Protein AF-A0A448MP31-F1 (afdb_monomer)

InterPro domains:
  IPR003680 Flavodoxin-like fold [PF02525] (3-78)
  IPR029039 Flavoprotein-like superfamily [G3DSA:3.40.50.360] (1-80)
  IPR029039 Flavoprotein-like superfamily [SSF52218] (1-79)

pLDDT: mean 84.41, std 7.83, range [49.44, 91.81]

Foldseek 3Di:
DAAAEAEAEDLCVP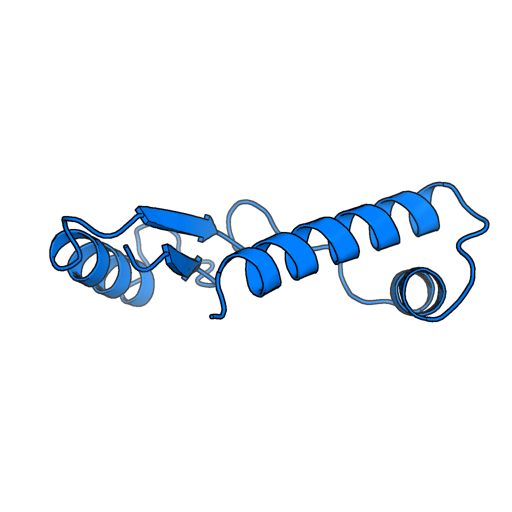NDPVVVVSVVVVVVPPPHNYDYDYCNVVPDDDCDPLLVCLCVHPNDDPVSVVSVVVVVVVVCVVVVRDD

Structure (mmCIF, N/CA/C/O backbone):
data_AF-A0A448MP31-F1
#
_entry.id   AF-A0A448MP31-F1
#
loop_
_atom_site.group_PDB
_atom_site.id
_atom_site.type_symbol
_atom_site.label_atom_id
_atom_site.label_alt_id
_atom_site.label_comp_id
_atom_site.label_asym_id
_atom_site.label_entity_id
_atom_site.label_seq_id
_atom_site.pdbx_PDB_ins_code
_atom_site.Cartn_x
_atom_site.Cartn_y
_atom_site.Cartn_z
_atom_site.occupancy
_atom_site.B_iso_or_equiv
_atom_site.auth_seq_id
_atom_site.auth_comp_id
_atom_site.auth_asym_id
_atom_site.auth_atom_id
_atom_site.pdbx_PDB_model_num
ATOM 1 N N . MET A 1 1 ? -17.509 16.887 2.036 1.00 63.09 1 MET A N 1
ATOM 2 C CA . MET A 1 1 ? -17.186 15.686 2.836 1.00 63.09 1 MET A CA 1
ATOM 3 C C . MET A 1 1 ? -15.720 15.387 2.612 1.00 63.09 1 MET A C 1
ATOM 5 O O . MET A 1 1 ? -15.330 15.305 1.455 1.00 63.09 1 MET A O 1
ATOM 9 N N . SER A 1 2 ? -14.908 15.304 3.664 1.00 77.44 2 SER A N 1
ATOM 10 C CA . SER A 1 2 ? -13.475 15.043 3.490 1.00 77.44 2 SER A CA 1
ATOM 11 C C . SER A 1 2 ? -13.234 13.544 3.302 1.00 77.44 2 SER A C 1
ATOM 13 O O . SER A 1 2 ? -13.847 12.711 3.975 1.00 77.44 2 SER A O 1
ATOM 15 N N . ASN A 1 3 ? -12.357 13.203 2.364 1.00 84.75 3 ASN A N 1
ATOM 16 C CA . ASN A 1 3 ? -11.922 11.834 2.122 1.00 84.75 3 ASN A CA 1
ATOM 17 C C . ASN A 1 3 ? -10.691 11.555 2.989 1.00 84.75 3 ASN A C 1
ATOM 19 O O . ASN A 1 3 ? -9.782 12.378 3.040 1.00 84.75 3 ASN A O 1
ATOM 23 N N . VAL A 1 4 ? -10.648 10.404 3.657 1.00 87.25 4 VAL A N 1
ATOM 24 C CA . VAL A 1 4 ? -9.497 9.995 4.477 1.00 87.25 4 VAL A CA 1
ATOM 25 C C . VAL A 1 4 ? -8.894 8.739 3.859 1.00 87.25 4 VAL A C 1
ATOM 27 O O . VAL A 1 4 ? -9.616 7.782 3.581 1.00 87.25 4 VAL A O 1
ATOM 30 N N . LEU A 1 5 ? -7.583 8.754 3.616 1.00 89.94 5 LEU A N 1
ATOM 31 C CA . LEU A 1 5 ? -6.810 7.579 3.218 1.00 89.94 5 LEU A CA 1
ATOM 32 C C . LEU A 1 5 ? -5.969 7.129 4.411 1.00 89.94 5 LEU A C 1
ATOM 34 O O . LEU A 1 5 ? -5.204 7.910 4.973 1.00 89.94 5 LEU A O 1
ATOM 38 N N . VAL A 1 6 ? -6.117 5.868 4.794 1.00 89.81 6 VAL A N 1
ATOM 39 C CA . VAL A 1 6 ? -5.376 5.256 5.892 1.00 89.81 6 VAL A CA 1
ATOM 40 C C . VAL A 1 6 ? -4.378 4.265 5.319 1.00 89.81 6 VAL A C 1
ATOM 42 O O . VAL A 1 6 ? -4.775 3.260 4.735 1.00 89.81 6 VAL A O 1
ATOM 45 N N . LEU A 1 7 ? -3.091 4.527 5.540 1.00 90.81 7 LEU A N 1
ATOM 46 C CA . LEU A 1 7 ? -1.999 3.645 5.137 1.00 90.81 7 LEU A CA 1
ATOM 47 C C . LEU A 1 7 ? -1.532 2.814 6.334 1.00 90.81 7 LEU A C 1
ATOM 49 O O . LEU A 1 7 ? -1.001 3.353 7.306 1.00 90.81 7 LEU A O 1
ATOM 53 N N . LYS A 1 8 ? -1.718 1.495 6.265 1.00 91.56 8 LYS A N 1
ATOM 54 C CA . LYS A 1 8 ? -1.150 0.547 7.231 1.00 91.56 8 LYS A CA 1
ATOM 55 C C . LYS A 1 8 ? 0.132 -0.032 6.650 1.00 91.56 8 LYS A C 1
ATOM 57 O O . LYS A 1 8 ? 0.123 -0.550 5.544 1.00 91.56 8 LYS A O 1
ATOM 62 N N . SER A 1 9 ? 1.230 0.057 7.393 1.00 89.75 9 SER A N 1
ATOM 63 C CA . SER A 1 9 ? 2.548 -0.458 6.983 1.00 89.75 9 SER A CA 1
ATOM 64 C C . SER A 1 9 ? 3.095 -1.531 7.923 1.00 89.75 9 SER A C 1
ATOM 66 O O . SER A 1 9 ? 4.203 -2.030 7.738 1.00 89.75 9 SER A O 1
ATOM 68 N N . SER A 1 10 ? 2.349 -1.877 8.974 1.00 89.00 10 SER A N 1
ATOM 69 C CA . SER A 1 10 ? 2.837 -2.807 9.980 1.00 89.00 10 SER A CA 1
ATOM 70 C C . SER A 1 10 ? 2.726 -4.253 9.509 1.00 89.00 10 SER A C 1
ATOM 72 O O . SER A 1 10 ? 1.627 -4.760 9.308 1.00 89.00 10 SER A O 1
ATOM 74 N N . ILE A 1 11 ? 3.864 -4.947 9.462 1.00 88.62 11 ILE A N 1
ATOM 75 C CA . ILE A 1 11 ? 3.958 -6.372 9.105 1.00 88.62 11 ILE A CA 1
ATOM 76 C C . ILE A 1 11 ? 3.338 -7.320 10.145 1.00 88.62 11 ILE A C 1
ATOM 78 O O . ILE A 1 11 ? 3.194 -8.511 9.895 1.00 88.62 11 ILE A O 1
ATOM 82 N N . LEU A 1 12 ? 2.988 -6.811 11.331 1.00 88.12 12 LEU A N 1
ATOM 83 C CA . LEU A 1 12 ? 2.476 -7.616 12.445 1.00 88.12 12 LEU A CA 1
ATOM 84 C C . LEU A 1 12 ? 0.955 -7.840 12.390 1.00 88.12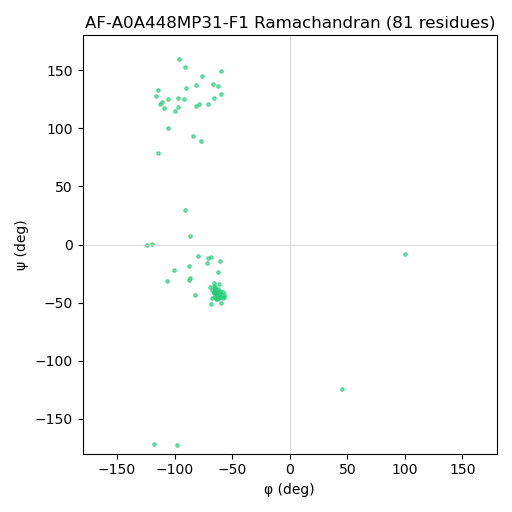 12 LEU A C 1
ATOM 86 O O . LEU A 1 12 ? 0.397 -8.372 13.349 1.00 88.12 12 LEU A O 1
ATOM 90 N N . ALA A 1 13 ? 0.281 -7.436 11.307 1.00 82.56 13 ALA A N 1
ATOM 91 C CA . ALA A 1 13 ? -1.163 -7.603 11.114 1.00 82.56 13 ALA A CA 1
ATOM 92 C C . ALA A 1 13 ? -1.967 -7.207 12.376 1.00 82.56 13 ALA A C 1
ATOM 94 O O . ALA A 1 13 ? -1.793 -6.099 12.890 1.00 82.56 13 ALA A O 1
ATOM 95 N N . ASP A 1 14 ? -2.808 -8.095 12.911 1.00 80.31 14 ASP A N 1
ATOM 96 C CA . ASP A 1 14 ? -3.652 -7.833 14.089 1.00 80.31 14 ASP A CA 1
ATOM 97 C C . ASP A 1 14 ? -2.870 -7.763 15.415 1.00 80.31 14 ASP A C 1
ATOM 99 O O . ASP A 1 14 ? -3.353 -7.213 16.409 1.00 80.31 14 ASP A O 1
ATOM 103 N N . ASN A 1 15 ? -1.628 -8.254 15.437 1.00 85.25 15 ASN A N 1
ATOM 104 C CA . ASN A 1 15 ? -0.727 -8.101 16.582 1.00 85.25 15 ASN A CA 1
ATOM 105 C C . ASN A 1 15 ? -0.068 -6.714 16.628 1.00 85.25 15 ASN A C 1
ATOM 107 O O . ASN A 1 15 ? 0.539 -6.350 17.637 1.00 85.25 15 ASN A O 1
ATOM 111 N N . SER A 1 16 ? -0.208 -5.913 15.569 1.00 88.25 16 SER A N 1
ATOM 112 C CA . SER A 1 16 ? 0.318 -4.554 15.521 1.00 88.25 16 SER A CA 1
ATOM 113 C C . SER A 1 16 ? -0.455 -3.607 16.436 1.00 88.25 16 SER A C 1
ATOM 115 O O . SER A 1 16 ? -1.648 -3.360 16.254 1.00 88.25 16 SER A O 1
ATOM 117 N N . GLN A 1 17 ? 0.253 -2.992 17.383 1.00 89.31 17 GLN A N 1
ATOM 118 C CA . GLN A 1 17 ? -0.306 -1.917 18.208 1.00 89.31 17 GLN A CA 1
ATOM 119 C C . GLN A 1 17 ? -0.628 -0.672 17.371 1.00 89.31 17 GLN A C 1
ATOM 121 O O . GLN A 1 17 ? -1.625 0.004 17.620 1.00 89.31 17 GLN A O 1
ATOM 126 N N . SER A 1 18 ? 0.159 -0.413 16.324 1.00 89.44 18 SER A N 1
ATOM 127 C CA . SER A 1 18 ? -0.092 0.668 15.370 1.00 89.44 18 SER A CA 1
ATOM 128 C C . SER A 1 18 ? -1.403 0.444 14.613 1.00 89.44 18 SER A C 1
ATOM 130 O O . SER A 1 18 ? -2.213 1.362 14.523 1.00 89.44 18 SER A O 1
ATOM 132 N N . ASN A 1 19 ? -1.674 -0.783 14.144 1.00 88.44 19 ASN A N 1
ATOM 133 C CA . ASN A 1 19 ? -2.940 -1.092 13.468 1.00 88.44 19 ASN A CA 1
ATOM 134 C C . ASN A 1 19 ? -4.143 -0.961 14.410 1.00 88.44 19 ASN A C 1
ATOM 136 O O . ASN A 1 19 ? -5.191 -0.479 13.985 1.00 88.44 19 ASN A O 1
ATOM 140 N N . LYS A 1 20 ? -3.993 -1.334 15.690 1.00 89.75 20 LYS A N 1
ATOM 141 C CA . LYS A 1 20 ? -5.040 -1.148 16.709 1.00 89.75 20 LYS A CA 1
ATOM 142 C C . LYS A 1 20 ? -5.358 0.329 16.937 1.00 89.75 20 LYS A C 1
ATOM 144 O O . LYS A 1 20 ? -6.529 0.698 16.932 1.00 89.75 20 LYS A O 1
ATO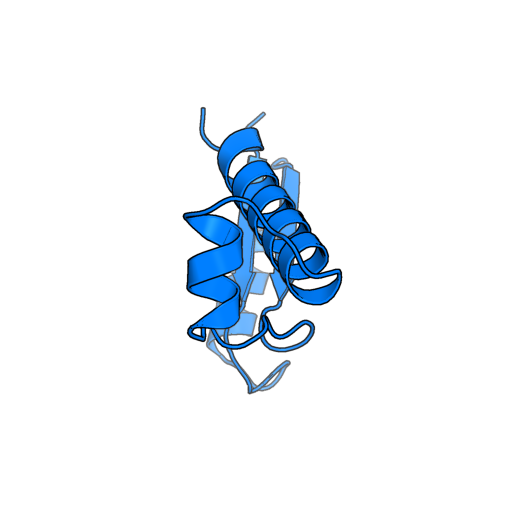M 149 N N . LEU A 1 21 ? -4.334 1.176 17.072 1.00 91.31 21 LEU A N 1
ATOM 150 C CA . LEU A 1 21 ? -4.517 2.623 17.213 1.00 91.31 21 LEU A CA 1
ATOM 151 C C . LEU A 1 21 ? -5.211 3.222 15.984 1.00 91.31 21 LEU A C 1
ATOM 153 O O . LEU A 1 21 ? -6.158 3.990 16.123 1.00 91.31 21 LEU A O 1
ATOM 157 N N . VAL A 1 22 ? -4.779 2.825 14.787 1.00 91.50 22 VAL A N 1
ATOM 158 C CA . VAL A 1 22 ? -5.376 3.269 13.523 1.00 91.50 22 VAL A CA 1
ATOM 159 C C . VAL A 1 22 ? -6.851 2.873 13.426 1.00 91.50 22 VAL A C 1
ATOM 161 O O . VAL A 1 22 ? -7.679 3.711 13.078 1.00 91.50 22 VAL A O 1
ATOM 164 N N . ASN A 1 23 ? -7.203 1.630 13.769 1.00 89.94 23 ASN A N 1
ATOM 165 C CA . ASN A 1 23 ? -8.597 1.176 13.781 1.00 89.94 23 ASN A CA 1
ATOM 166 C C . ASN A 1 23 ? -9.447 2.001 14.759 1.00 89.94 23 ASN A C 1
ATOM 168 O O . ASN A 1 23 ? -10.534 2.445 14.398 1.00 89.94 23 ASN A O 1
ATOM 172 N N . TYR A 1 24 ? -8.921 2.288 15.952 1.00 91.81 24 TYR A N 1
ATOM 173 C CA 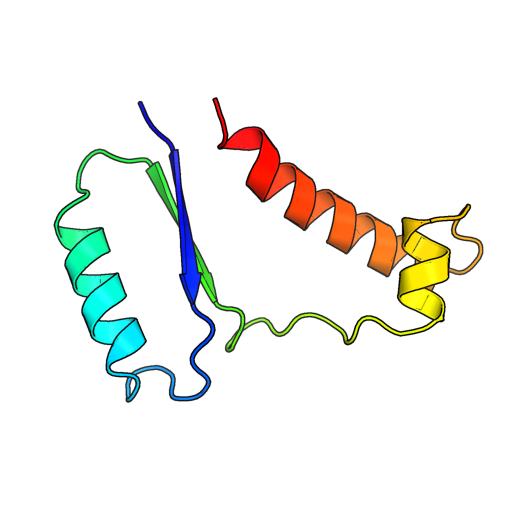. TYR A 1 24 ? -9.596 3.159 16.914 1.00 91.81 24 TYR A CA 1
ATOM 174 C C . TYR A 1 24 ? -9.812 4.579 16.364 1.00 91.81 24 TYR A C 1
ATOM 176 O O . TYR A 1 24 ? -10.872 5.169 16.554 1.00 91.81 24 TYR A O 1
ATOM 184 N N . THR A 1 25 ? -8.843 5.143 15.639 1.00 89.62 25 THR A N 1
ATOM 185 C CA . THR A 1 25 ? -9.006 6.453 14.990 1.00 89.62 25 THR A CA 1
ATOM 186 C C . THR A 1 25 ? -10.069 6.421 13.889 1.00 89.62 25 THR A C 1
ATOM 188 O O . THR A 1 25 ? -10.889 7.333 13.821 1.00 89.62 25 THR A O 1
ATOM 191 N N . ILE A 1 26 ? -10.107 5.366 13.068 1.00 89.81 26 ILE A N 1
ATOM 192 C CA . ILE A 1 26 ? -11.141 5.158 12.037 1.00 89.81 26 ILE A CA 1
ATOM 193 C C . ILE A 1 26 ? -12.540 5.160 12.667 1.00 89.81 26 ILE A C 1
ATOM 195 O O . ILE A 1 26 ? -13.432 5.844 12.170 1.00 89.81 26 ILE A O 1
ATOM 199 N N . GLU A 1 27 ? -12.722 4.467 13.794 1.00 90.38 27 GLU A N 1
ATOM 200 C CA . GLU A 1 27 ? -13.991 4.439 14.536 1.00 90.38 27 GLU A CA 1
ATOM 201 C C . GLU A 1 27 ? -14.420 5.810 15.074 1.00 90.38 27 GLU A C 1
ATOM 203 O O . GLU A 1 27 ? -15.603 6.029 15.317 1.00 90.38 27 GLU A O 1
ATOM 208 N N . LYS A 1 28 ? -13.491 6.750 15.273 1.00 88.81 28 LYS A N 1
ATOM 209 C CA . LYS A 1 28 ? -13.809 8.129 15.683 1.00 88.81 28 LYS A CA 1
ATOM 210 C C . LYS A 1 28 ? -14.087 9.055 14.503 1.00 88.81 28 LYS A C 1
ATOM 212 O O . LYS A 1 28 ? -14.706 10.097 14.688 1.00 88.81 28 LYS A O 1
ATOM 217 N N . LEU A 1 29 ? -13.671 8.672 13.300 1.00 87.19 29 LEU A N 1
ATOM 218 C CA . LEU A 1 29 ? -13.873 9.416 12.056 1.00 87.19 29 LEU A CA 1
ATOM 219 C C . LEU A 1 29 ? -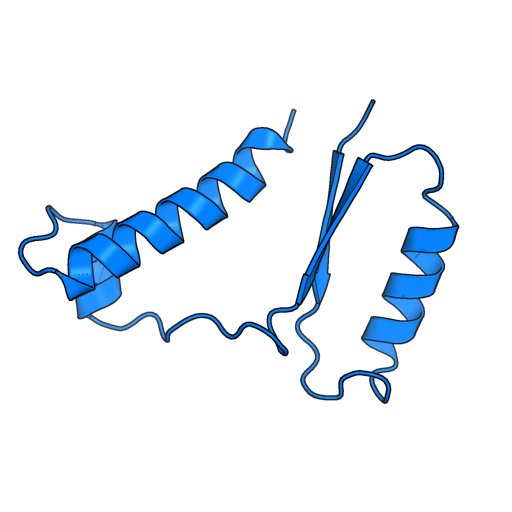15.172 9.000 11.336 1.00 87.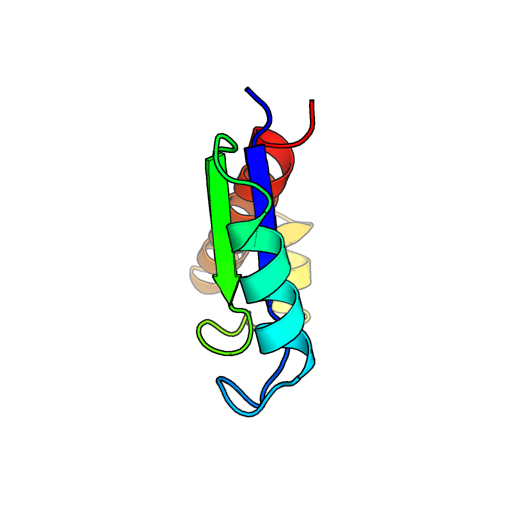19 29 LEU A C 1
ATOM 221 O O . LEU A 1 29 ? -15.266 9.085 10.111 1.00 87.19 29 LEU A O 1
ATOM 225 N N . GLN A 1 30 ? -16.198 8.562 12.075 1.00 75.25 30 GLN A N 1
ATOM 226 C CA . GLN A 1 30 ? -17.500 8.228 11.490 1.00 75.25 30 GLN A CA 1
ATOM 227 C C . GLN A 1 30 ? -18.104 9.453 10.789 1.00 75.25 30 GLN A C 1
ATOM 229 O O . GLN A 1 30 ? -18.158 10.544 11.351 1.00 75.25 30 GLN A O 1
ATOM 234 N N . GLY A 1 31 ? -18.532 9.271 9.538 1.00 81.81 31 GLY A N 1
ATOM 235 C CA . GLY A 1 31 ? -19.022 10.351 8.670 1.00 81.81 31 GLY A CA 1
ATOM 236 C C . GLY A 1 31 ? -18.004 10.859 7.641 1.00 81.81 31 GLY A C 1
ATOM 237 O O . GLY A 1 31 ? -18.380 11.616 6.747 1.00 81.81 31 GLY A O 1
ATOM 238 N N . TYR A 1 32 ? -16.745 10.416 7.711 1.00 85.75 32 TYR A N 1
ATOM 239 C CA . TYR A 1 32 ? -15.757 10.602 6.646 1.00 85.75 32 TYR A CA 1
ATOM 240 C C . TYR A 1 32 ? -15.776 9.415 5.675 1.00 85.75 32 TYR A C 1
ATOM 242 O O . TYR A 1 32 ? -16.108 8.290 6.048 1.00 85.75 32 TYR A O 1
ATOM 250 N N . ASN A 1 33 ? -15.387 9.648 4.421 1.00 85.56 33 ASN A N 1
ATOM 251 C CA . ASN A 1 33 ? -15.210 8.570 3.448 1.00 85.56 33 ASN A CA 1
ATOM 252 C C . ASN A 1 33 ? -13.811 7.960 3.611 1.00 85.56 33 ASN A C 1
ATOM 254 O O . ASN A 1 33 ? -12.829 8.476 3.065 1.00 85.56 33 ASN A O 1
ATOM 258 N N . ILE A 1 34 ? -13.724 6.894 4.402 1.00 87.62 34 ILE A N 1
ATOM 259 C CA . ILE A 1 34 ? -12.464 6.254 4.785 1.00 87.62 34 ILE A CA 1
ATOM 260 C C . ILE A 1 34 ? -12.125 5.138 3.796 1.00 87.62 34 ILE A C 1
ATOM 262 O O . ILE A 1 34 ? -12.911 4.217 3.596 1.00 87.62 34 ILE A O 1
ATOM 266 N N . VAL A 1 35 ? -10.925 5.198 3.220 1.00 88.44 35 VAL A N 1
ATOM 267 C CA . VAL A 1 35 ? -10.314 4.100 2.459 1.00 88.44 35 VAL A CA 1
ATOM 268 C C . VAL A 1 35 ? -9.077 3.632 3.206 1.00 88.44 35 VAL A C 1
ATOM 270 O O . VAL A 1 35 ? -8.273 4.448 3.653 1.00 88.44 35 VAL A O 1
ATOM 273 N N . VAL A 1 36 ? -8.941 2.320 3.367 1.00 88.88 36 VAL A N 1
ATOM 274 C CA . VAL A 1 36 ? -7.814 1.701 4.066 1.00 88.88 36 VAL A CA 1
ATOM 275 C C . VAL A 1 36 ? -6.991 0.927 3.048 1.00 88.88 36 VAL A C 1
ATOM 277 O O . VAL A 1 36 ? -7.513 0.003 2.432 1.00 88.88 36 VAL A O 1
ATOM 280 N N . ARG A 1 37 ? -5.710 1.276 2.909 1.00 90.00 37 ARG A N 1
ATOM 281 C CA . ARG A 1 37 ? -4.728 0.521 2.126 1.00 90.00 37 ARG A CA 1
ATOM 282 C C . ARG A 1 37 ? -3.716 -0.110 3.073 1.00 90.00 37 ARG A C 1
ATOM 284 O O . ARG A 1 37 ? -3.079 0.574 3.878 1.00 90.00 37 ARG A O 1
ATOM 291 N N . ASP A 1 38 ? -3.609 -1.428 2.998 1.00 90.25 38 ASP A N 1
ATOM 292 C CA . ASP A 1 38 ? -2.729 -2.224 3.844 1.00 90.25 38 ASP A CA 1
ATOM 293 C C . ASP A 1 38 ? -1.520 -2.695 3.037 1.00 90.25 38 ASP A C 1
ATOM 295 O O . ASP A 1 38 ? -1.593 -3.663 2.289 1.00 90.25 38 ASP A O 1
ATOM 299 N N . LEU A 1 39 ? -0.397 -1.997 3.207 1.00 88.69 39 LEU A N 1
ATOM 300 C CA . LEU A 1 39 ? 0.865 -2.269 2.519 1.00 88.69 39 LEU A CA 1
ATOM 301 C C . LEU A 1 39 ? 1.546 -3.552 3.016 1.00 88.69 39 LEU A C 1
ATOM 303 O O . LEU A 1 39 ? 2.517 -3.995 2.409 1.00 88.69 39 LEU A O 1
ATOM 307 N N . ALA A 1 40 ? 1.090 -4.129 4.134 1.00 87.38 40 ALA A N 1
ATOM 308 C CA . ALA A 1 40 ? 1.576 -5.421 4.607 1.00 87.38 40 ALA A CA 1
ATOM 309 C C . ALA A 1 40 ? 0.790 -6.592 3.998 1.00 87.38 40 ALA A C 1
ATOM 311 O O . ALA A 1 40 ? 1.362 -7.667 3.823 1.00 87.38 40 ALA A O 1
ATOM 312 N N . LYS A 1 41 ? -0.498 -6.398 3.677 1.00 87.31 41 LYS A N 1
ATOM 313 C CA . LYS A 1 41 ? -1.320 -7.396 2.970 1.00 87.31 41 LYS A CA 1
ATOM 314 C C . LYS A 1 41 ? -1.118 -7.357 1.461 1.00 87.31 41 LYS A C 1
ATOM 316 O O . LYS A 1 41 ? -0.951 -8.413 0.862 1.00 87.31 41 LYS A O 1
ATOM 321 N N . ASP A 1 42 ? -1.083 -6.155 0.896 1.00 86.56 42 ASP A N 1
ATOM 322 C CA . ASP A 1 42 ? -0.871 -5.904 -0.527 1.00 86.56 42 ASP A CA 1
ATOM 323 C C . ASP A 1 42 ? 0.470 -5.170 -0.700 1.00 86.56 42 ASP A C 1
ATOM 325 O O . ASP A 1 42 ? 0.507 -3.937 -0.797 1.00 86.56 42 ASP A O 1
ATOM 329 N N . PRO A 1 43 ? 1.600 -5.903 -0.646 1.00 85.12 43 PRO A N 1
ATOM 330 C CA . PRO A 1 43 ? 2.919 -5.300 -0.708 1.00 85.12 43 PRO A CA 1
ATOM 331 C C . PRO A 1 43 ? 3.167 -4.672 -2.074 1.00 85.12 43 PRO A C 1
ATOM 333 O O . PRO A 1 43 ? 2.867 -5.247 -3.121 1.00 85.12 43 PRO A O 1
ATOM 336 N N . LEU A 1 44 ? 3.775 -3.490 -2.052 1.00 87.50 44 LEU A N 1
ATOM 337 C CA . LEU A 1 44 ? 4.224 -2.832 -3.267 1.00 87.50 44 LEU A CA 1
ATOM 338 C C . LEU A 1 44 ? 5.512 -3.488 -3.783 1.00 87.50 44 LEU A C 1
ATOM 340 O O . LEU A 1 44 ? 6.357 -3.892 -2.975 1.00 87.50 44 LEU A O 1
ATOM 344 N N . PRO A 1 45 ? 5.689 -3.572 -5.114 1.00 86.06 45 PRO A N 1
ATOM 345 C CA . PRO A 1 45 ? 6.946 -4.014 -5.691 1.00 86.06 45 PRO A CA 1
ATOM 346 C C . PRO A 1 45 ? 8.074 -3.074 -5.260 1.00 86.06 45 PRO A C 1
ATOM 348 O O . PRO A 1 45 ? 7.873 -1.876 -5.036 1.00 86.06 45 PRO A O 1
ATOM 351 N N . LEU A 1 46 ? 9.279 -3.630 -5.139 1.00 84.25 46 LEU A N 1
ATOM 352 C CA . LEU A 1 46 ? 10.458 -2.832 -4.836 1.00 84.25 46 LEU A CA 1
ATOM 353 C C . LEU A 1 46 ? 10.690 -1.823 -5.963 1.00 84.25 46 LEU A C 1
ATOM 355 O O . LEU A 1 46 ? 10.621 -2.165 -7.141 1.00 84.25 46 LEU A O 1
ATOM 359 N N . PHE A 1 47 ? 11.007 -0.587 -5.590 1.00 84.81 47 PHE A N 1
ATOM 360 C CA . PHE A 1 47 ? 11.362 0.438 -6.559 1.00 84.81 47 PHE A CA 1
ATOM 361 C C . PHE A 1 47 ? 12.797 0.216 -7.060 1.00 84.81 47 PHE A C 1
ATOM 363 O O . PHE A 1 47 ? 13.761 0.702 -6.464 1.00 84.81 47 PHE A O 1
ATOM 370 N N . ASP A 1 48 ? 12.934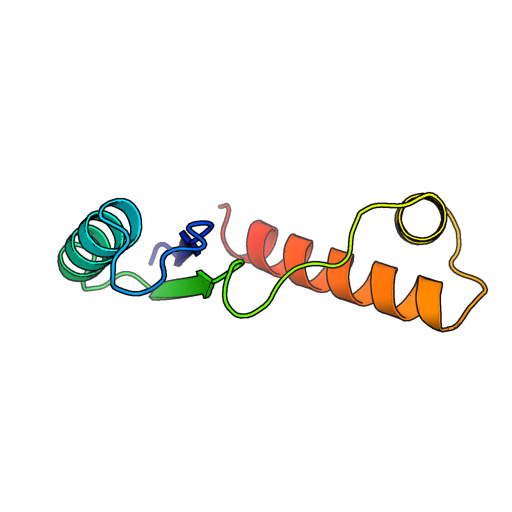 -0.573 -8.122 1.00 85.56 48 ASP A N 1
ATOM 371 C CA . ASP A 1 48 ? 14.197 -0.911 -8.774 1.00 85.56 48 ASP A CA 1
ATOM 372 C C . ASP A 1 48 ? 14.473 -0.033 -10.014 1.00 85.56 48 ASP A C 1
ATOM 374 O O . ASP A 1 48 ? 13.779 0.950 -10.285 1.00 85.56 48 ASP A O 1
ATOM 378 N N . ALA A 1 49 ? 15.528 -0.356 -10.770 1.00 83.94 49 ALA A N 1
ATOM 379 C CA . ALA A 1 49 ? 15.873 0.385 -11.984 1.00 83.94 49 ALA A CA 1
ATOM 380 C C . ALA A 1 49 ? 14.757 0.329 -13.044 1.00 83.94 49 ALA A C 1
ATOM 382 O O . ALA A 1 49 ? 14.532 1.321 -13.735 1.00 83.94 49 ALA A O 1
ATOM 383 N N . THR A 1 50 ? 14.033 -0.790 -13.135 1.00 82.50 50 THR A N 1
ATOM 384 C CA . THR A 1 50 ? 12.901 -0.980 -14.052 1.00 82.50 50 THR A CA 1
ATOM 385 C C . THR A 1 50 ? 11.734 -0.084 -13.655 1.00 82.50 50 THR A C 1
ATOM 387 O O . THR A 1 50 ? 11.202 0.634 -14.496 1.00 82.50 50 THR A O 1
ATOM 390 N N . ALA A 1 51 ? 11.391 -0.028 -12.365 1.00 82.88 51 ALA A N 1
ATOM 391 C CA . ALA A 1 51 ? 10.375 0.883 -11.838 1.00 82.88 51 ALA A CA 1
ATOM 392 C C . ALA A 1 51 ? 10.764 2.356 -12.037 1.00 82.88 51 ALA A C 1
ATOM 394 O O . ALA A 1 51 ? 9.926 3.189 -12.385 1.00 82.88 51 ALA A O 1
ATOM 395 N N . ALA A 1 52 ? 12.047 2.692 -11.879 1.00 83.88 52 ALA A N 1
ATOM 396 C CA . ALA A 1 52 ? 12.539 4.038 -12.145 1.00 83.88 52 ALA A CA 1
ATOM 397 C C . ALA A 1 52 ? 12.419 4.423 -13.628 1.00 83.88 52 ALA A C 1
ATOM 399 O O . ALA A 1 52 ? 12.035 5.556 -13.922 1.00 83.88 52 ALA A O 1
ATOM 400 N N . ILE A 1 53 ? 12.719 3.500 -14.549 1.00 83.38 53 ILE A N 1
ATOM 401 C CA . ILE A 1 53 ? 12.539 3.695 -15.996 1.00 83.38 53 ILE A CA 1
ATOM 402 C C . ILE A 1 53 ? 11.052 3.819 -16.333 1.00 83.38 53 ILE A C 1
ATOM 404 O O . ILE A 1 53 ? 10.680 4.752 -17.039 1.00 83.38 53 ILE A O 1
ATOM 408 N N . ALA A 1 54 ? 10.210 2.951 -15.773 1.00 84.38 54 ALA A N 1
ATOM 409 C CA . ALA A 1 54 ? 8.766 2.953 -15.977 1.00 84.38 54 ALA A CA 1
ATOM 410 C C . ALA A 1 54 ? 8.109 4.283 -15.587 1.00 84.38 54 ALA A C 1
ATOM 412 O O . ALA A 1 54 ? 7.259 4.783 -16.315 1.00 84.38 54 ALA A O 1
ATOM 413 N N . VAL A 1 55 ? 8.507 4.865 -14.449 1.00 82.88 55 VAL A N 1
ATOM 414 C CA . VAL A 1 55 ? 7.887 6.088 -13.909 1.00 82.88 55 VAL A CA 1
ATOM 415 C C . VAL A 1 55 ? 8.507 7.372 -14.478 1.00 82.88 55 VAL A C 1
ATOM 417 O O . VAL A 1 55 ? 7.837 8.400 -14.541 1.00 82.88 55 VAL A O 1
ATOM 420 N N . ARG A 1 56 ? 9.793 7.362 -14.866 1.00 80.81 56 ARG A N 1
ATOM 421 C CA . ARG A 1 56 ? 10.499 8.567 -15.358 1.00 80.81 56 ARG A CA 1
ATOM 422 C C . ARG A 1 56 ? 10.628 8.648 -16.876 1.00 80.81 56 ARG A C 1
ATOM 424 O O . ARG A 1 56 ? 10.891 9.733 -17.388 1.00 80.81 56 ARG A O 1
ATOM 431 N N . GLY A 1 57 ? 10.539 7.521 -17.571 1.00 77.56 57 GLY A N 1
ATOM 432 C CA . GLY A 1 57 ? 10.698 7.409 -19.017 1.00 77.56 57 GLY A CA 1
ATOM 433 C C . GLY A 1 57 ? 9.429 6.909 -19.699 1.00 77.56 57 GLY A C 1
ATOM 434 O O . GLY A 1 57 ? 8.376 6.792 -19.082 1.00 77.56 57 GLY A O 1
ATOM 435 N N . GLU A 1 58 ? 9.535 6.608 -20.991 1.00 77.19 58 GLU A N 1
ATOM 436 C CA . GLU A 1 58 ? 8.475 5.894 -21.704 1.00 77.19 58 GLU A CA 1
ATOM 437 C C . GLU A 1 58 ? 8.610 4.389 -21.427 1.00 77.19 58 GLU A C 1
ATOM 439 O O . GLU A 1 58 ? 9.649 3.818 -21.781 1.00 77.19 58 GLU A O 1
ATOM 444 N N . PRO A 1 59 ? 7.604 3.734 -20.819 1.00 78.38 59 PRO A N 1
ATOM 445 C CA . PRO A 1 59 ? 7.628 2.293 -20.598 1.00 78.38 59 PRO A CA 1
ATOM 446 C C . PRO A 1 59 ? 7.583 1.552 -21.941 1.00 78.38 59 PRO A C 1
ATOM 448 O O . PRO A 1 59 ? 6.695 1.762 -22.770 1.00 78.38 59 PRO A O 1
ATOM 451 N N . LYS A 1 60 ? 8.551 0.667 -22.161 1.00 80.19 60 LYS A N 1
ATOM 452 C CA . LYS A 1 60 ? 8.734 -0.122 -23.387 1.00 80.19 60 LYS A CA 1
ATOM 453 C C . LYS A 1 60 ? 8.362 -1.583 -23.191 1.00 80.19 60 LYS A C 1
ATOM 455 O O . LYS A 1 60 ? 7.909 -2.219 -24.141 1.00 80.19 60 LYS A O 1
ATOM 460 N N . THR A 1 61 ? 8.554 -2.115 -21.988 1.00 84.38 61 THR A N 1
ATOM 461 C CA . THR A 1 61 ? 8.196 -3.499 -21.652 1.00 84.38 61 THR A CA 1
ATOM 462 C C . THR A 1 61 ? 6.826 -3.572 -20.981 1.00 84.38 61 THR A C 1
ATOM 464 O O . THR A 1 61 ? 6.309 -2.576 -20.475 1.00 84.38 61 THR A O 1
ATOM 467 N N . GLU A 1 62 ? 6.203 -4.750 -21.001 1.00 84.94 62 GLU A N 1
ATOM 468 C CA . GLU A 1 62 ? 4.898 -4.934 -20.359 1.00 84.94 62 GLU A CA 1
ATOM 469 C C . GLU A 1 62 ? 4.994 -4.781 -18.832 1.00 84.94 62 GLU A C 1
ATOM 471 O O . GLU A 1 62 ? 4.124 -4.159 -18.225 1.00 84.94 62 GLU A O 1
ATOM 476 N N . ASP A 1 63 ? 6.104 -5.224 -18.236 1.00 82.56 63 ASP A N 1
ATOM 477 C CA . ASP A 1 63 ? 6.398 -5.044 -16.811 1.00 82.56 63 ASP A CA 1
ATOM 478 C C . ASP A 1 63 ? 6.523 -3.556 -16.442 1.00 82.56 63 ASP A C 1
ATOM 480 O O . ASP A 1 63 ? 5.969 -3.104 -15.440 1.00 82.56 63 ASP A O 1
ATOM 484 N N . GLU A 1 64 ? 7.184 -2.750 -17.281 1.00 84.25 64 GLU A N 1
ATOM 485 C CA . GLU A 1 64 ? 7.268 -1.298 -17.082 1.00 84.25 64 GLU A CA 1
ATOM 486 C C . GLU A 1 64 ? 5.892 -0.627 -17.177 1.00 84.25 64 GLU A C 1
ATOM 488 O O . GLU A 1 64 ? 5.584 0.257 -16.380 1.00 84.25 64 GLU A O 1
ATOM 493 N N . LYS A 1 65 ? 5.026 -1.054 -18.105 1.00 85.81 65 LYS A N 1
ATOM 494 C CA . LYS A 1 65 ? 3.656 -0.521 -18.187 1.00 85.81 65 LYS A CA 1
ATOM 495 C C . LYS A 1 65 ? 2.833 -0.877 -16.955 1.00 85.81 65 LYS A C 1
ATOM 497 O O . LYS A 1 65 ? 2.079 -0.033 -16.482 1.00 85.81 65 LYS A O 1
ATOM 502 N N . GLN A 1 66 ? 2.975 -2.094 -16.431 1.00 86.69 66 GLN A N 1
ATOM 503 C CA . GLN A 1 66 ? 2.303 -2.509 -15.198 1.00 86.69 66 GLN A CA 1
ATOM 504 C C . GLN A 1 66 ? 2.782 -1.686 -13.997 1.00 86.69 66 GLN A C 1
ATOM 506 O O . GLN A 1 66 ? 1.963 -1.243 -13.193 1.00 86.69 66 GLN A O 1
ATOM 511 N N . LEU A 1 67 ? 4.088 -1.420 -13.901 1.00 86.56 67 LEU A N 1
ATOM 512 C CA . LEU A 1 67 ? 4.664 -0.574 -12.853 1.00 86.56 67 LEU A CA 1
ATOM 513 C C . LEU A 1 67 ? 4.206 0.884 -12.968 1.00 86.56 67 LEU A C 1
ATOM 515 O O . LEU A 1 67 ? 3.883 1.499 -11.950 1.00 86.56 67 LEU A O 1
ATOM 519 N N . LEU A 1 68 ? 4.132 1.429 -14.187 1.00 86.88 68 LEU A N 1
ATOM 520 C CA . LEU A 1 68 ? 3.588 2.766 -14.414 1.00 86.88 68 LEU A CA 1
ATOM 521 C C . LEU A 1 68 ? 2.104 2.826 -14.036 1.00 86.88 68 LEU A C 1
ATOM 523 O O . LEU A 1 68 ? 1.712 3.721 -13.297 1.00 86.88 68 LEU A O 1
ATOM 527 N N . ALA A 1 69 ? 1.299 1.850 -14.465 1.00 88.44 69 ALA A N 1
ATOM 528 C CA . ALA A 1 69 ? -0.124 1.788 -14.137 1.00 88.44 69 ALA A CA 1
ATOM 529 C C . ALA A 1 69 ? -0.364 1.694 -12.622 1.00 88.44 69 ALA A C 1
ATOM 531 O O . ALA A 1 69 ? -1.227 2.394 -12.096 1.00 88.44 69 ALA A O 1
ATOM 532 N N . LEU A 1 70 ? 0.435 0.892 -11.909 1.00 88.12 70 LEU A N 1
ATOM 533 C CA . LEU A 1 70 ? 0.401 0.826 -10.448 1.00 88.12 70 LEU A CA 1
ATOM 534 C C . LEU A 1 70 ? 0.766 2.178 -9.822 1.00 88.12 70 LEU A C 1
ATOM 536 O O . LEU A 1 70 ? 0.075 2.652 -8.925 1.00 88.12 70 LEU A O 1
ATOM 540 N N . SER A 1 71 ? 1.836 2.820 -10.295 1.00 87.81 71 SER A N 1
ATOM 541 C CA . SER A 1 71 ? 2.228 4.154 -9.829 1.00 87.81 71 SER A CA 1
ATOM 542 C C . SER A 1 71 ? 1.108 5.176 -10.049 1.00 87.81 71 SER A C 1
ATOM 544 O O . SER A 1 71 ? 0.776 5.929 -9.134 1.00 87.81 71 SER A O 1
ATOM 546 N N . ASP A 1 72 ? 0.492 5.181 -11.228 1.00 87.69 72 ASP A N 1
ATOM 547 C CA . ASP A 1 72 ? -0.613 6.075 -11.569 1.00 87.69 72 ASP A CA 1
ATOM 548 C C . ASP A 1 72 ? -1.856 5.806 -10.717 1.00 87.69 72 ASP A C 1
ATOM 550 O O . ASP A 1 72 ? -2.499 6.758 -10.272 1.00 87.69 72 ASP A O 1
ATOM 554 N N . GLU A 1 73 ? -2.172 4.543 -10.416 1.00 88.00 73 GLU A N 1
ATOM 555 C CA . GLU A 1 73 ? -3.249 4.179 -9.492 1.00 88.00 73 GLU A CA 1
ATOM 556 C C . GLU A 1 73 ? -2.993 4.762 -8.096 1.00 88.00 73 GLU A C 1
ATOM 558 O O . GLU A 1 73 ? -3.853 5.453 -7.547 1.00 88.00 73 GLU A O 1
ATOM 563 N N . LEU A 1 74 ? -1.795 4.550 -7.542 1.00 87.69 74 LEU A N 1
ATOM 564 C CA . LEU A 1 74 ? -1.424 5.040 -6.211 1.00 87.69 74 LEU A CA 1
ATOM 565 C C . LEU A 1 74 ? -1.410 6.572 -6.154 1.00 87.69 74 LEU A C 1
ATOM 567 O O . LEU A 1 74 ? -1.897 7.177 -5.198 1.00 87.69 74 LEU A O 1
ATOM 571 N N . VAL A 1 75 ? -0.881 7.226 -7.188 1.00 86.94 75 VAL A N 1
ATOM 572 C CA . VAL A 1 75 ? -0.866 8.690 -7.289 1.00 86.94 75 VAL A CA 1
ATOM 573 C C . VAL A 1 75 ? -2.279 9.240 -7.451 1.00 86.94 75 VAL A C 1
ATOM 575 O O . VAL A 1 75 ? -2.596 10.270 -6.856 1.00 86.94 75 VAL A O 1
ATOM 578 N N . SER A 1 76 ? -3.136 8.580 -8.226 1.00 86.06 76 SER A N 1
ATOM 579 C CA . SER A 1 76 ? -4.544 8.950 -8.373 1.00 86.06 76 SER A CA 1
ATOM 580 C C . SER A 1 76 ? -5.295 8.807 -7.048 1.00 86.06 76 SER A C 1
ATOM 582 O O . SER A 1 76 ? -6.010 9.727 -6.654 1.00 86.06 76 SER A O 1
ATOM 584 N N . GLU A 1 77 ? -5.064 7.725 -6.299 1.00 84.12 77 GLU A N 1
ATOM 585 C CA . GLU A 1 77 ? -5.630 7.513 -4.960 1.00 84.12 77 GLU A CA 1
ATOM 586 C C . GLU A 1 77 ? -5.242 8.639 -3.987 1.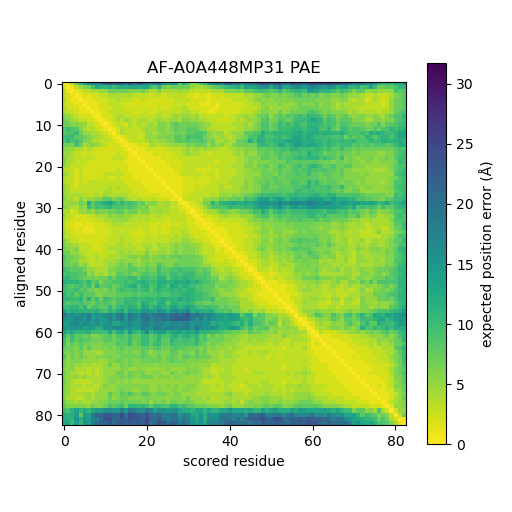00 84.12 77 GLU A C 1
ATOM 588 O O . GLU A 1 77 ? -6.087 9.131 -3.233 1.00 84.12 77 GLU A O 1
ATOM 593 N N . LEU A 1 78 ? -3.989 9.101 -4.054 1.00 84.88 78 LEU A N 1
ATOM 594 C CA . LEU A 1 78 ? -3.507 10.251 -3.287 1.00 84.88 78 LEU A CA 1
ATOM 595 C C . LEU A 1 78 ? -4.142 11.568 -3.766 1.00 84.88 78 LEU A C 1
ATOM 597 O O . LEU A 1 78 ? -4.683 12.323 -2.960 1.00 84.88 78 LEU A O 1
ATOM 601 N N . LYS A 1 79 ? -4.112 11.854 -5.074 1.00 80.06 79 LYS A N 1
ATOM 602 C CA . LYS A 1 79 ? -4.570 13.130 -5.659 1.00 80.06 79 LYS A CA 1
ATOM 603 C C . LYS A 1 79 ? -6.078 13.325 -5.594 1.00 80.06 79 LYS A C 1
ATOM 605 O O . LYS A 1 79 ? -6.523 14.436 -5.347 1.00 80.06 79 LYS A O 1
ATOM 610 N N . MET A 1 80 ? -6.870 12.268 -5.771 1.00 66.56 80 MET A N 1
ATOM 611 C CA . MET A 1 80 ? -8.334 12.334 -5.679 1.00 66.56 80 MET A CA 1
ATOM 612 C C . MET A 1 80 ? -8.804 12.793 -4.284 1.00 66.56 80 MET A C 1
ATOM 614 O O . MET A 1 80 ? -9.974 13.131 -4.096 1.00 66.56 80 MET A O 1
ATOM 618 N N . ARG A 1 81 ? -7.915 12.789 -3.282 1.00 60.00 81 ARG A N 1
ATOM 619 C CA . ARG A 1 81 ? -8.271 12.986 -1.874 1.00 60.00 81 ARG A CA 1
ATOM 620 C C . ARG A 1 81 ? -7.537 14.138 -1.184 1.00 60.00 81 ARG A C 1
ATOM 622 O O . ARG A 1 81 ? -7.846 14.399 -0.023 1.00 60.00 81 ARG A O 1
ATOM 629 N N . ILE A 1 82 ? -6.648 14.849 -1.881 1.00 49.44 82 ILE A N 1
ATOM 630 C CA . ILE A 1 82 ? -6.039 16.099 -1.403 1.00 49.44 82 ILE A CA 1
ATOM 631 C C . ILE A 1 82 ? -6.838 17.264 -2.024 1.00 49.44 82 ILE A C 1
ATOM 633 O O . ILE A 1 82 ? -6.927 17.309 -3.250 1.00 49.44 82 ILE A O 1
ATOM 637 N N . PRO A 1 83 ? -7.485 18.136 -1.223 1.00 49.50 83 PRO A N 1
ATOM 638 C CA . PRO A 1 83 ? -8.247 19.280 -1.729 1.00 49.50 83 PRO A CA 1
ATOM 639 C C . PRO A 1 83 ? -7.368 20.339 -2.404 1.00 49.50 83 PRO A C 1
ATOM 641 O O . PRO A 1 83 ? -6.186 20.474 -2.009 1.00 49.50 83 PRO A O 1
#

Organism: NCBI:txid758

Sequence (83 aa):
MSNVLVLKSSILADNSQSNKLVNYTIEKLQGYNIVVRDLAKDPLPLFDATAAIAVRGEPKTEDEKQLLALSDELVSELKMRIP

Secondary structure (DSSP, 8-state):
--EEEEEE--TTGGG-HHHHHHHHHHHH-TTSEEEEEETTTSPPPP--HHHHHHHHS---SHHHHHHHHHHHHHHHHHHTT--

Nearest PDB structures (foldseek):
  5jro-assembly1_B  TM=9.609E-01  e=1.296E-05  Yersinia pestis CO92
  5jro-assembly1_A  TM=9.521E-01  e=4.930E-05  Yersinia pestis CO92
  1t5b-assembly1_A  TM=9.206E-01  e=2.702E-05  Salmonella enterica subsp. enterica serovar Typhimurium
  4c0w-assembly1_A  TM=8.894E-01  e=4.779E-04  Pseudomonas putida

Mean predicted aligned error: 6.46 Å

Radius of gyration: 15.71 Å; Cα contacts (8 Å, |Δi|>4): 76; chains: 1; bounding box: 35×27×42 Å

Solvent-accessible surface area (backbon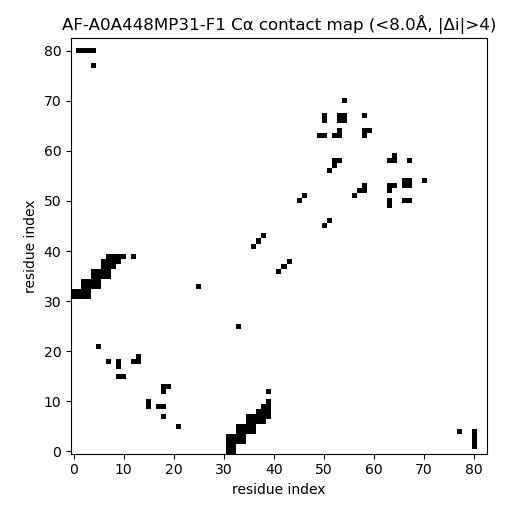e atoms only — not comparable to full-atom values): 4972 Å² total; per-residue (Å²): 131,62,53,43,80,43,82,42,71,58,81,52,54,92,77,23,67,67,53,52,53,50,52,55,51,54,69,70,46,73,87,47,55,73,45,79,49,47,46,55,82,59,62,75,78,78,86,43,74,60,46,50,41,16,69,76,48,83,52,83,49,71,69,23,44,52,46,29,52,52,48,50,50,56,50,45,63,52,55,80,48,56,133